Protein AF-A0A944XTF4-F1 (afdb_monomer_lite)

Foldseek 3Di:
DDDPPPVLQAVVCLVVLVVLLCVLCCVVPDPVCCVVCVSVSSVVLVVQLVVQLVVQFDPVLPVVVVVQVPPPRRDN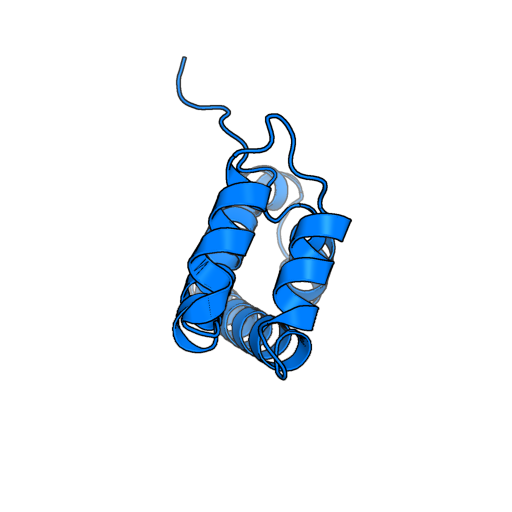VNSVVSSVVGHVCSVVSSVVSSNVSSNVVSVVVVVVD

Radius of gyration: 15.24 Å; chains: 1; bounding box: 33×27×38 Å

Secondary structure (DSSP, 8-state):
-------GGGHHHHHHHHHHHHHHTGGGS-HHHHHHHHHHHHHHHHHHHHHHHGGGS-GGGHHHHHHHHTSSS--HHHHHHHHHHH-TTHHHHHHHHHHHHHHHHHHHHHHH-

Sequence (113 aa):
MAQEQSDVKFDFLRSFIEKTLEGAGLESLTEETKDQYLPQFVAEAERRVGLALIPELDPSAAGELKKVFELPEPDPEAIRNFWKTHVSNFDEIVKKTLEDFAVELKQTLSQIS

Structure (mmCIF, N/CA/C/O backbone):
data_AF-A0A944XTF4-F1
#
_entry.id   AF-A0A944XTF4-F1
#
loop_
_atom_site.group_PDB
_atom_site.id
_atom_site.type_symbol
_atom_site.label_atom_id
_atom_site.label_alt_id
_atom_site.label_comp_id
_atom_site.label_asym_id
_atom_site.label_entity_id
_atom_site.label_seq_id
_atom_site.pdbx_PDB_ins_code
_atom_site.Cartn_x
_atom_site.Cartn_y
_atom_site.Cartn_z
_atom_site.occupancy
_atom_site.B_iso_or_equiv
_atom_site.auth_seq_id
_atom_site.auth_comp_id
_atom_site.auth_asym_id
_atom_site.auth_atom_id
_atom_site.pdbx_PDB_model_num
ATOM 1 N N . MET A 1 1 ? 13.978 17.007 16.357 1.00 32.03 1 MET A N 1
ATOM 2 C CA . MET A 1 1 ? 12.586 16.528 16.252 1.00 32.03 1 MET A CA 1
ATOM 3 C C . MET A 1 1 ? 12.577 15.533 15.110 1.00 32.03 1 MET A C 1
ATOM 5 O O . MET A 1 1 ? 13.245 15.786 14.113 1.00 32.03 1 MET A O 1
ATOM 9 N N . ALA A 1 2 ? 12.044 14.343 15.361 1.00 36.97 2 ALA A N 1
ATOM 10 C CA . ALA A 1 2 ? 12.255 13.160 14.53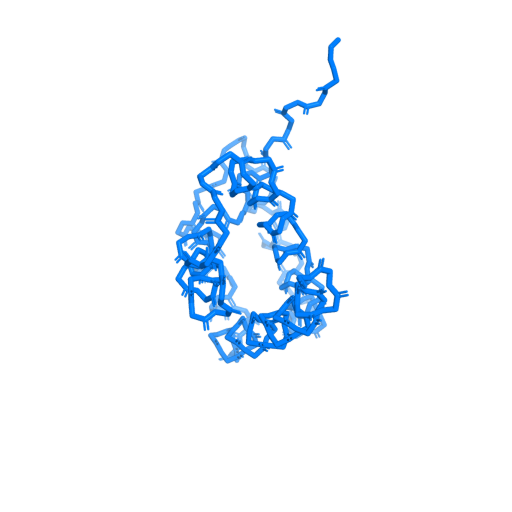9 1.00 36.97 2 ALA A CA 1
ATOM 11 C C . ALA A 1 2 ? 11.364 13.182 13.286 1.00 36.97 2 ALA A C 1
ATOM 13 O O . ALA A 1 2 ? 10.158 13.322 13.412 1.00 36.97 2 ALA A O 1
ATOM 14 N N . GLN A 1 3 ? 12.010 13.042 12.123 1.00 38.66 3 GLN A N 1
ATOM 15 C CA . GLN A 1 3 ? 11.516 12.446 10.874 1.00 38.66 3 GLN A CA 1
ATOM 16 C C . GLN A 1 3 ? 10.066 12.755 10.440 1.00 38.66 3 GLN A C 1
ATOM 18 O O . GLN A 1 3 ? 9.159 11.966 10.667 1.00 38.66 3 GLN A O 1
ATOM 23 N N . GLU A 1 4 ? 9.898 13.825 9.661 1.00 41.00 4 GLU A N 1
ATOM 24 C CA . GLU A 1 4 ? 8.782 14.003 8.713 1.00 41.00 4 GLU A CA 1
ATOM 25 C C . GLU A 1 4 ? 9.313 13.914 7.272 1.00 41.00 4 GLU A C 1
ATOM 27 O O . GLU A 1 4 ? 9.137 14.810 6.453 1.00 41.00 4 GLU A O 1
ATOM 32 N N . GLN A 1 5 ? 10.039 12.838 6.958 1.00 40.53 5 GLN A N 1
ATOM 33 C CA . GLN A 1 5 ? 10.221 12.439 5.561 1.00 40.53 5 GLN A CA 1
ATOM 34 C C . GLN A 1 5 ? 9.030 11.554 5.206 1.00 40.53 5 GLN A C 1
ATOM 36 O O . GLN A 1 5 ? 9.122 10.330 5.246 1.00 40.53 5 GLN A O 1
ATOM 41 N N . SER A 1 6 ? 7.885 12.187 4.950 1.00 42.91 6 SER A N 1
ATOM 42 C CA . SER A 1 6 ? 6.798 11.552 4.215 1.00 42.91 6 SER A CA 1
ATOM 43 C C . SER A 1 6 ? 7.369 11.157 2.856 1.00 42.91 6 SER A C 1
ATOM 45 O O . SER A 1 6 ? 7.757 12.005 2.054 1.00 42.91 6 SER A O 1
ATOM 47 N N . ASP A 1 7 ? 7.529 9.857 2.628 1.00 51.88 7 ASP A N 1
ATOM 48 C CA . ASP A 1 7 ? 7.991 9.324 1.354 1.00 51.88 7 ASP A CA 1
ATOM 49 C C . ASP A 1 7 ? 6.854 9.550 0.339 1.00 51.88 7 ASP A C 1
ATOM 51 O O . ASP A 1 7 ? 6.017 8.689 0.120 1.00 51.88 7 ASP A O 1
ATOM 55 N N . VAL A 1 8 ? 6.799 10.746 -0.267 1.00 52.62 8 VAL A N 1
ATOM 56 C CA . VAL A 1 8 ? 5.785 11.205 -1.254 1.00 52.62 8 VAL A CA 1
ATOM 57 C C . VAL A 1 8 ? 5.654 10.254 -2.459 1.00 52.62 8 VAL A C 1
ATOM 59 O O . VAL A 1 8 ? 4.758 10.366 -3.292 1.00 52.62 8 VAL A O 1
ATOM 62 N N . LYS A 1 9 ? 6.554 9.277 -2.564 1.00 58.22 9 LYS A N 1
ATOM 63 C CA . LYS A 1 9 ? 6.733 8.404 -3.716 1.00 58.22 9 LYS A CA 1
ATOM 64 C C . LYS A 1 9 ? 5.562 7.456 -3.965 1.00 58.22 9 LYS A C 1
ATOM 66 O O . LYS A 1 9 ? 5.480 6.890 -5.050 1.00 58.22 9 LYS A O 1
ATOM 71 N N . PHE A 1 10 ? 4.649 7.291 -3.013 1.00 62.53 10 PHE A N 1
ATOM 72 C CA . PHE A 1 10 ? 3.467 6.454 -3.197 1.00 62.53 10 PHE A CA 1
ATOM 73 C C . PHE A 1 10 ? 2.173 7.105 -2.696 1.00 62.53 10 PHE A C 1
ATOM 75 O O . PHE A 1 10 ? 1.181 6.412 -2.487 1.00 62.53 10 PHE A O 1
ATOM 82 N N . ASP A 1 11 ? 2.106 8.440 -2.650 1.00 64.31 11 ASP A N 1
ATOM 83 C CA . ASP A 1 11 ? 0.896 9.159 -2.220 1.00 64.31 11 ASP A CA 1
ATOM 84 C C . ASP A 1 11 ? -0.351 8.787 -3.059 1.00 64.31 11 ASP A C 1
ATOM 86 O O . ASP A 1 11 ? -1.460 8.685 -2.541 1.00 64.31 11 ASP A O 1
ATOM 90 N N . PHE A 1 12 ? -0.183 8.415 -4.337 1.00 66.88 12 PHE A N 1
ATOM 91 C CA . PHE A 1 12 ? -1.287 7.895 -5.162 1.00 66.88 12 PHE A CA 1
ATOM 92 C C . PHE A 1 12 ? -1.866 6.557 -4.666 1.00 66.88 12 PHE A C 1
ATOM 94 O O . PHE A 1 12 ? -3.017 6.230 -4.971 1.00 66.88 12 PHE A O 1
ATOM 101 N N . LEU A 1 13 ? -1.078 5.757 -3.938 1.00 66.75 13 LEU A N 1
ATOM 102 C CA . LEU A 1 13 ? -1.538 4.532 -3.288 1.00 66.75 13 LEU A CA 1
ATOM 103 C C . LEU A 1 13 ? -2.315 4.838 -2.018 1.00 66.75 13 LEU A C 1
ATOM 105 O O . LEU A 1 13 ? -3.125 4.004 -1.629 1.00 66.75 13 LEU A O 1
ATOM 109 N N . ARG A 1 14 ? -2.141 6.016 -1.410 1.00 71.38 14 ARG A N 1
ATOM 110 C CA . ARG A 1 14 ? -2.813 6.404 -0.168 1.00 71.38 14 ARG A CA 1
ATOM 111 C C . ARG A 1 14 ? -4.318 6.215 -0.260 1.00 71.38 14 ARG A C 1
ATOM 113 O O . ARG A 1 14 ? -4.869 5.442 0.511 1.00 71.38 14 ARG A O 1
ATOM 120 N N . SER A 1 15 ? -4.962 6.774 -1.284 1.00 70.06 15 SER A N 1
ATOM 121 C CA . SER A 1 15 ? -6.409 6.601 -1.480 1.00 70.06 15 SER A CA 1
ATOM 122 C C . SER A 1 15 ? -6.824 5.149 -1.738 1.00 70.06 15 SER A C 1
ATOM 124 O O . SER A 1 15 ? -7.958 4.767 -1.453 1.00 70.06 15 SER A O 1
ATOM 126 N N . PHE A 1 16 ? -5.934 4.325 -2.296 1.00 67.88 16 PHE A N 1
ATOM 127 C CA . PHE A 1 16 ? -6.190 2.900 -2.510 1.00 67.88 16 PHE A CA 1
ATOM 128 C C . PHE A 1 16 ? -6.071 2.112 -1.203 1.00 67.88 16 PHE A C 1
ATOM 130 O O . PHE A 1 16 ? -6.907 1.256 -0.918 1.00 67.88 16 PHE A O 1
ATOM 137 N N . ILE A 1 17 ? -5.061 2.442 -0.399 1.00 71.06 17 ILE A N 1
ATOM 138 C CA . ILE A 1 17 ? -4.833 1.904 0.936 1.00 71.06 17 ILE A CA 1
ATOM 139 C C . ILE A 1 17 ? -6.007 2.286 1.828 1.00 71.06 17 ILE A C 1
ATOM 141 O O . ILE A 1 17 ? -6.642 1.394 2.366 1.00 71.06 17 ILE A O 1
ATOM 145 N N . GLU A 1 18 ? -6.374 3.565 1.904 1.00 74.69 18 GLU A N 1
ATOM 146 C CA . GLU A 1 18 ? -7.512 4.061 2.684 1.00 74.69 18 GLU A CA 1
ATOM 147 C C . GLU A 1 18 ? -8.795 3.290 2.361 1.00 74.69 18 GLU A C 1
ATOM 149 O O . GLU A 1 18 ? -9.386 2.699 3.259 1.00 74.69 18 GLU A O 1
ATOM 154 N N . LYS A 1 19 ? -9.162 3.164 1.079 1.00 74.00 19 LYS A N 1
ATOM 155 C CA . LYS A 1 19 ? -10.350 2.391 0.673 1.00 74.00 19 LYS A CA 1
ATOM 156 C C . LYS A 1 19 ? -10.277 0.909 1.040 1.00 74.00 19 LYS A C 1
ATOM 158 O O . LYS A 1 19 ? -11.284 0.305 1.405 1.00 74.00 19 LYS A O 1
ATOM 163 N N . THR A 1 20 ? -9.101 0.305 0.894 1.00 69.44 20 THR A N 1
ATOM 164 C CA . THR A 1 20 ? -8.896 -1.121 1.189 1.00 69.44 20 THR A CA 1
ATOM 165 C C . THR A 1 20 ? -8.959 -1.372 2.695 1.00 69.44 20 THR A C 1
ATOM 167 O O . THR A 1 20 ? -9.565 -2.339 3.150 1.00 69.44 20 THR A O 1
ATOM 170 N N . LEU A 1 21 ? -8.398 -0.448 3.470 1.00 69.62 21 LEU A N 1
ATOM 171 C CA . LEU A 1 21 ? -8.424 -0.424 4.920 1.00 69.62 21 LEU A CA 1
ATOM 172 C C . LEU A 1 21 ? -9.842 -0.212 5.461 1.00 69.62 21 LEU A C 1
ATOM 174 O O . LEU A 1 21 ? -10.243 -0.936 6.374 1.00 69.62 21 LEU A O 1
ATOM 178 N N . GLU A 1 22 ? -10.624 0.708 4.888 1.00 72.94 22 GLU A N 1
ATOM 179 C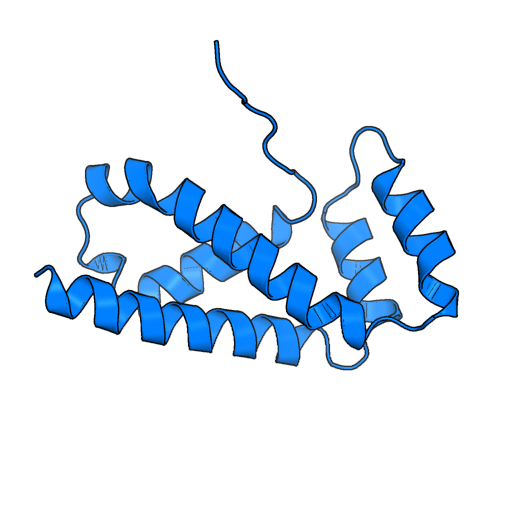 CA . GLU A 1 22 ? -12.038 0.895 5.236 1.00 72.94 22 GLU A CA 1
ATOM 180 C C . GLU A 1 22 ? -12.799 -0.438 5.171 1.00 72.94 22 GLU A C 1
ATOM 182 O O . GLU A 1 22 ? -13.386 -0.846 6.172 1.00 72.94 22 GLU A O 1
ATOM 187 N N . GLY A 1 23 ? -12.665 -1.187 4.069 1.00 66.44 23 GLY A N 1
ATOM 188 C CA . GLY A 1 23 ? -13.279 -2.515 3.912 1.00 66.44 23 GLY A CA 1
ATOM 189 C C . GLY A 1 23 ? -12.682 -3.627 4.792 1.00 66.44 23 GLY A C 1
ATOM 190 O O . GLY A 1 23 ? -13.311 -4.671 4.992 1.00 66.44 23 GLY A O 1
ATOM 191 N N . ALA A 1 24 ? -11.486 -3.420 5.349 1.00 66.25 24 ALA A N 1
ATOM 192 C CA . ALA A 1 24 ? -10.823 -4.350 6.263 1.00 66.25 24 ALA A CA 1
ATOM 193 C C . ALA A 1 24 ? -11.349 -4.261 7.706 1.00 66.25 24 ALA A C 1
ATOM 195 O O . ALA A 1 24 ? -11.010 -5.104 8.535 1.00 66.25 24 ALA A O 1
ATOM 196 N N . GLY A 1 25 ? -12.187 -3.269 8.018 1.00 65.69 25 GLY A N 1
ATOM 197 C CA . GLY A 1 25 ? -12.670 -3.013 9.373 1.00 65.69 25 GLY A CA 1
ATOM 198 C C . GLY A 1 25 ? -12.037 -1.792 10.036 1.00 65.69 25 GLY A C 1
ATOM 199 O O . GLY A 1 25 ? -12.331 -1.546 11.206 1.00 65.69 25 GLY A O 1
ATOM 200 N N . LEU A 1 26 ? -11.246 -0.973 9.315 1.00 66.12 26 LEU A N 1
ATOM 201 C CA . LEU A 1 26 ? -10.873 0.350 9.840 1.00 66.12 26 LEU A CA 1
ATOM 202 C C . LEU A 1 26 ? -12.103 1.203 10.123 1.00 66.12 26 LEU A C 1
ATOM 204 O O . LEU A 1 26 ? -12.032 2.064 10.989 1.00 66.12 26 LEU A O 1
ATOM 208 N N . GLU A 1 27 ? -13.222 0.998 9.426 1.00 67.75 27 GLU A N 1
ATOM 209 C CA . GLU A 1 27 ? -14.487 1.675 9.735 1.00 67.75 27 GLU A CA 1
ATOM 210 C C . GLU A 1 27 ? -14.893 1.529 11.211 1.00 67.75 27 GLU A C 1
ATOM 212 O O . GLU A 1 27 ? -15.447 2.466 11.777 1.00 67.75 27 GLU A O 1
ATOM 217 N N . SER A 1 28 ? -14.533 0.406 11.844 1.00 67.62 28 SER A N 1
ATOM 218 C CA . SER A 1 28 ? -14.834 0.105 13.247 1.00 67.62 28 SER A CA 1
ATOM 219 C C . SER A 1 28 ? -13.838 0.714 14.243 1.00 67.62 28 SER A C 1
ATOM 221 O O . SER A 1 28 ? -14.096 0.689 15.445 1.00 67.62 28 SER A O 1
ATOM 223 N N . LEU A 1 29 ? -12.710 1.264 13.778 1.00 68.94 29 LEU A N 1
ATOM 224 C CA . LEU A 1 29 ? -11.751 1.965 14.637 1.00 68.94 29 LEU A CA 1
ATOM 225 C C . LEU A 1 29 ? -12.210 3.403 14.906 1.00 68.94 29 LEU A C 1
ATOM 227 O O . LEU A 1 29 ? -12.798 4.055 14.042 1.00 68.94 29 LEU A O 1
ATOM 231 N N . THR A 1 30 ? -11.898 3.926 16.094 1.00 74.88 30 THR A N 1
ATOM 232 C CA . THR A 1 30 ? -12.150 5.337 16.426 1.00 74.88 30 THR A CA 1
ATOM 233 C C . THR A 1 30 ? -11.294 6.262 15.562 1.00 74.88 30 THR A C 1
ATOM 235 O O . THR A 1 30 ? -10.202 5.883 15.143 1.00 74.88 30 THR A O 1
ATOM 238 N N . GLU A 1 31 ? -11.760 7.491 15.319 1.00 75.50 31 GLU A N 1
ATOM 239 C CA . GLU A 1 31 ? -11.008 8.494 14.544 1.00 75.50 31 GLU A CA 1
ATOM 240 C C . GLU A 1 31 ? -9.600 8.726 15.112 1.00 75.50 31 GLU A C 1
ATOM 242 O O . GLU A 1 31 ? -8.643 8.793 14.352 1.00 75.50 31 GLU A O 1
ATOM 247 N N . GLU A 1 32 ? -9.455 8.722 16.439 1.00 74.62 32 GLU A N 1
ATOM 248 C CA . GLU A 1 32 ? -8.165 8.849 17.131 1.00 74.62 32 GLU A CA 1
ATOM 249 C C . GLU A 1 32 ? -7.221 7.665 16.844 1.00 74.62 32 GLU A C 1
ATOM 251 O O . GLU A 1 32 ? -6.033 7.845 16.583 1.00 74.62 32 GLU A O 1
ATOM 256 N N . THR A 1 33 ? -7.759 6.442 16.808 1.00 70.81 33 THR A N 1
ATOM 257 C CA . THR A 1 33 ? -6.990 5.245 16.433 1.00 70.81 33 THR A CA 1
ATOM 258 C C . THR A 1 33 ? -6.596 5.307 14.958 1.00 70.81 33 THR A C 1
ATOM 260 O O . THR A 1 33 ? -5.465 4.984 14.602 1.00 70.81 33 THR A O 1
ATOM 263 N N . LYS A 1 34 ? -7.498 5.751 14.077 1.00 73.94 34 LYS A N 1
ATOM 264 C CA . LYS A 1 34 ? -7.161 5.921 12.660 1.00 73.94 34 LYS A CA 1
ATOM 265 C C . LYS A 1 34 ? -6.051 6.948 12.499 1.00 73.94 34 LYS A C 1
ATOM 267 O O . LYS A 1 34 ? -5.051 6.616 11.891 1.00 73.94 34 LYS A O 1
ATOM 272 N N . ASP A 1 35 ? -6.159 8.130 13.088 1.00 76.81 35 ASP A N 1
ATOM 273 C CA . ASP A 1 35 ? -5.138 9.173 12.938 1.00 76.81 35 ASP A CA 1
ATOM 274 C C . ASP A 1 35 ? -3.749 8.707 13.417 1.00 76.81 35 ASP A C 1
ATOM 276 O O . ASP A 1 35 ? -2.738 8.944 12.758 1.00 76.81 35 ASP A O 1
ATOM 280 N N . GLN A 1 36 ? -3.705 7.921 14.499 1.00 78.31 36 GLN A N 1
ATOM 281 C CA . GLN A 1 36 ? -2.457 7.385 15.042 1.00 78.31 36 GLN A CA 1
ATOM 282 C C . GLN A 1 36 ? -1.842 6.251 14.199 1.00 78.31 36 GLN A C 1
ATOM 284 O O . GLN A 1 36 ? -0.618 6.188 14.045 1.00 78.31 36 GLN A O 1
ATOM 289 N N . TYR A 1 37 ? -2.659 5.325 13.685 1.00 76.00 37 TYR A N 1
ATOM 290 C CA . TYR A 1 37 ? -2.169 4.099 13.039 1.00 76.00 37 TYR A CA 1
A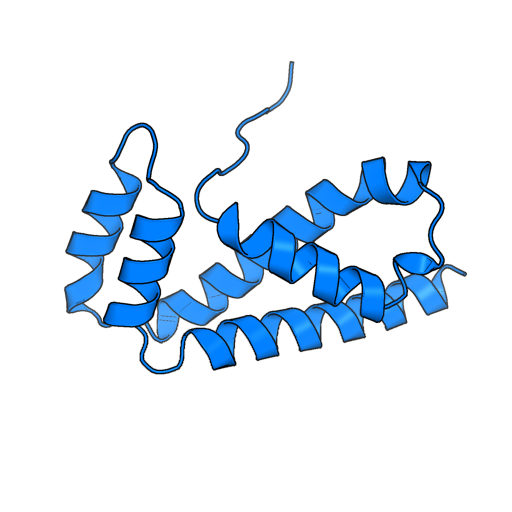TOM 291 C C . TYR A 1 37 ? -2.241 4.126 11.507 1.00 76.00 37 TYR A C 1
ATOM 293 O O . TYR A 1 37 ? -1.432 3.472 10.853 1.00 76.00 37 TYR A O 1
ATOM 301 N N . LEU A 1 38 ? -3.147 4.904 10.913 1.00 75.94 38 LEU A N 1
ATOM 302 C CA . LEU A 1 38 ? -3.283 5.068 9.463 1.00 75.94 38 LEU A CA 1
ATOM 303 C C . LEU A 1 38 ? -1.966 5.466 8.781 1.00 75.94 38 LEU A C 1
ATOM 305 O O . LEU A 1 38 ? -1.620 4.791 7.815 1.00 75.94 38 LEU A O 1
ATOM 309 N N . PRO A 1 39 ? -1.181 6.460 9.248 1.00 78.88 39 PRO A N 1
ATOM 310 C CA . PRO A 1 39 ? 0.105 6.764 8.617 1.00 78.88 39 PRO A CA 1
ATOM 311 C C . PRO A 1 39 ? 1.085 5.580 8.664 1.00 78.88 39 PRO A C 1
ATOM 313 O O . PRO A 1 39 ? 1.853 5.386 7.726 1.00 78.88 39 PRO A O 1
ATOM 316 N N . GLN A 1 40 ? 1.033 4.750 9.711 1.00 80.50 40 GLN A N 1
ATOM 317 C CA . GLN A 1 40 ? 1.878 3.556 9.831 1.00 80.50 40 GLN A CA 1
ATOM 318 C C . GLN A 1 40 ? 1.419 2.448 8.876 1.00 80.50 40 GLN A C 1
ATOM 320 O O . GLN A 1 40 ? 2.245 1.816 8.221 1.00 80.50 40 GLN A O 1
ATOM 325 N N . PHE A 1 41 ? 0.105 2.235 8.760 1.00 78.69 41 PHE A N 1
ATOM 326 C CA . PHE A 1 41 ? -0.468 1.269 7.824 1.00 78.69 41 PHE A CA 1
ATOM 327 C C . PHE A 1 41 ? -0.244 1.673 6.373 1.00 78.69 41 PHE A C 1
ATOM 329 O O . PHE A 1 41 ? 0.043 0.810 5.549 1.00 78.69 41 PHE A O 1
ATOM 336 N N . VAL A 1 42 ? -0.330 2.969 6.070 1.00 78.12 42 VAL A N 1
ATOM 337 C CA . VAL A 1 42 ? 0.002 3.510 4.752 1.00 78.12 42 VAL A CA 1
ATOM 338 C C . VAL A 1 42 ? 1.470 3.243 4.435 1.00 78.12 42 VAL A C 1
ATOM 340 O O . VAL A 1 42 ? 1.740 2.568 3.448 1.00 78.12 42 VAL A O 1
ATOM 343 N N . ALA A 1 43 ? 2.396 3.622 5.319 1.00 81.12 43 ALA A N 1
ATOM 344 C CA . ALA A 1 43 ? 3.825 3.395 5.101 1.00 81.12 43 ALA A CA 1
ATOM 345 C C . ALA A 1 43 ? 4.188 1.905 4.931 1.00 81.12 43 ALA A C 1
ATOM 347 O O . ALA A 1 43 ? 5.011 1.545 4.087 1.00 81.12 43 ALA A O 1
ATOM 348 N N . GLU A 1 44 ? 3.574 1.013 5.714 1.00 83.69 44 GLU A N 1
ATOM 349 C CA . GLU A 1 44 ? 3.782 -0.433 5.588 1.00 83.69 44 GLU A CA 1
ATOM 350 C C . GLU A 1 44 ? 3.199 -0.979 4.275 1.00 83.69 44 GLU A C 1
ATOM 352 O O . GLU A 1 44 ? 3.846 -1.770 3.587 1.00 83.69 44 GLU A O 1
ATOM 357 N N . ALA A 1 45 ? 2.006 -0.535 3.879 1.00 82.69 45 ALA A N 1
ATOM 358 C CA . ALA A 1 45 ? 1.398 -0.929 2.615 1.00 82.69 45 ALA A CA 1
ATOM 359 C C . ALA A 1 45 ? 2.222 -0.448 1.409 1.00 82.69 45 ALA A C 1
ATOM 361 O O . ALA A 1 45 ? 2.494 -1.238 0.505 1.00 82.69 45 ALA A O 1
ATOM 362 N N . GLU A 1 46 ? 2.692 0.802 1.419 1.00 79.19 46 GLU A N 1
ATOM 363 C CA . GLU A 1 46 ? 3.598 1.354 0.404 1.00 79.19 46 GLU A CA 1
ATOM 364 C C . GLU A 1 46 ? 4.890 0.533 0.313 1.00 79.19 46 GLU A C 1
ATOM 366 O O . GLU A 1 46 ? 5.311 0.136 -0.777 1.00 79.19 46 GLU A O 1
ATOM 371 N N . ARG A 1 47 ? 5.489 0.199 1.463 1.00 83.38 47 ARG A N 1
ATOM 372 C CA . ARG A 1 47 ? 6.688 -0.641 1.539 1.00 83.38 47 ARG A CA 1
ATOM 373 C C . ARG A 1 47 ? 6.445 -2.027 0.941 1.00 83.38 47 ARG A C 1
ATOM 375 O O . ARG A 1 47 ? 7.253 -2.488 0.136 1.00 83.38 47 ARG A O 1
ATOM 382 N N . ARG A 1 48 ? 5.356 -2.700 1.319 1.00 86.50 48 ARG A N 1
ATOM 383 C CA . ARG A 1 48 ? 5.002 -4.039 0.817 1.00 86.50 48 ARG A CA 1
ATOM 384 C C . ARG A 1 48 ? 4.744 -4.031 -0.682 1.00 86.50 48 ARG A C 1
ATOM 386 O O . ARG A 1 48 ? 5.250 -4.903 -1.384 1.00 86.50 48 ARG A O 1
ATOM 393 N N . VAL A 1 49 ? 4.010 -3.034 -1.174 1.00 84.50 49 VAL A N 1
ATOM 394 C CA . VAL A 1 49 ? 3.757 -2.853 -2.607 1.00 84.50 49 VAL A CA 1
ATOM 395 C C . VAL A 1 49 ? 5.071 -2.622 -3.348 1.00 84.50 49 VAL A C 1
ATOM 397 O O . VAL A 1 49 ? 5.344 -3.317 -4.321 1.00 84.50 49 VAL A O 1
ATOM 400 N N . GLY A 1 50 ? 5.934 -1.728 -2.858 1.00 80.38 50 GLY A N 1
ATOM 401 C CA . GLY A 1 50 ? 7.257 -1.508 -3.441 1.00 80.38 50 GLY A CA 1
ATOM 402 C C . GLY A 1 50 ? 8.076 -2.799 -3.528 1.00 80.38 50 GLY A C 1
ATOM 403 O O . GLY A 1 50 ? 8.600 -3.125 -4.590 1.00 80.38 50 GLY A O 1
ATOM 404 N N . LEU A 1 51 ? 8.127 -3.583 -2.448 1.00 84.00 51 LEU A N 1
ATOM 405 C CA . LEU A 1 51 ? 8.830 -4.872 -2.415 1.00 84.00 51 LEU A CA 1
ATOM 406 C C . LEU A 1 51 ? 8.237 -5.913 -3.374 1.00 84.00 51 LEU A C 1
ATOM 408 O O . LEU A 1 51 ? 8.992 -6.717 -3.914 1.00 84.00 51 LEU A O 1
ATOM 412 N N . ALA A 1 52 ? 6.922 -5.901 -3.590 1.00 87.12 52 ALA A N 1
ATOM 413 C CA . ALA A 1 52 ? 6.249 -6.802 -4.523 1.00 87.12 52 ALA A CA 1
ATOM 414 C C . ALA A 1 52 ? 6.453 -6.396 -5.993 1.00 87.12 52 ALA A C 1
ATOM 416 O O . ALA A 1 52 ? 6.483 -7.257 -6.866 1.00 87.12 52 ALA A O 1
ATOM 417 N N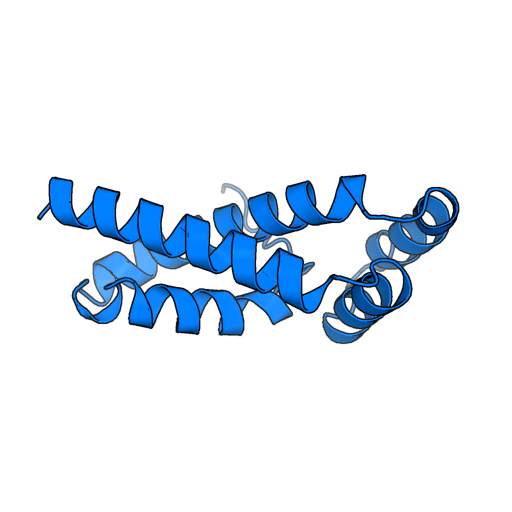 . LEU A 1 53 ? 6.626 -5.100 -6.267 1.00 83.94 53 LEU A N 1
ATOM 418 C CA . LEU A 1 53 ? 6.836 -4.568 -7.616 1.00 83.94 53 LEU A CA 1
ATOM 419 C C . LEU A 1 53 ? 8.294 -4.651 -8.086 1.00 83.94 53 LEU A C 1
ATOM 421 O O . LEU A 1 53 ? 8.535 -4.858 -9.270 1.00 83.94 53 LEU A O 1
ATOM 425 N N . ILE A 1 54 ? 9.265 -4.509 -7.178 1.00 82.25 54 ILE A N 1
ATOM 426 C CA . ILE A 1 54 ? 10.709 -4.610 -7.468 1.00 82.25 54 ILE A CA 1
ATOM 427 C C . ILE A 1 54 ? 11.098 -5.875 -8.265 1.00 82.25 54 ILE A C 1
ATOM 429 O O . ILE A 1 54 ? 11.824 -5.722 -9.245 1.00 82.25 54 ILE A O 1
ATOM 433 N N . PRO A 1 55 ? 10.685 -7.106 -7.892 1.00 83.31 55 PRO A N 1
ATOM 434 C CA . PRO A 1 55 ? 11.080 -8.316 -8.623 1.00 83.31 55 PRO A CA 1
ATOM 435 C C . PRO A 1 55 ? 10.452 -8.417 -10.017 1.00 83.31 55 PRO A C 1
ATOM 437 O O . PRO A 1 55 ? 11.011 -9.081 -10.885 1.00 83.31 55 PRO A O 1
ATOM 440 N N . GLU A 1 56 ? 9.319 -7.749 -10.226 1.00 84.06 56 GLU A N 1
ATOM 441 C CA . GLU A 1 56 ? 8.596 -7.714 -11.500 1.00 84.06 56 GLU A CA 1
ATOM 442 C C . GLU A 1 56 ? 9.071 -6.564 -12.398 1.00 84.06 56 GLU A C 1
ATOM 444 O O . GLU A 1 56 ? 8.644 -6.447 -13.546 1.00 84.06 56 GLU A O 1
ATOM 449 N N . LEU A 1 57 ? 9.940 -5.698 -11.871 1.00 80.81 57 LEU A N 1
ATOM 450 C CA . LEU A 1 57 ? 10.517 -4.590 -12.603 1.00 80.81 57 LEU A CA 1
ATOM 451 C C . LEU A 1 57 ? 11.510 -5.120 -13.643 1.00 80.81 57 LEU A C 1
ATOM 453 O O . LEU A 1 57 ? 12.455 -5.837 -13.307 1.00 80.81 57 LEU A O 1
ATOM 457 N N . ASP A 1 58 ? 11.339 -4.710 -14.901 1.00 75.38 58 ASP A N 1
ATOM 458 C CA . ASP A 1 58 ? 12.304 -5.038 -15.949 1.00 75.38 58 ASP A CA 1
ATOM 459 C C . ASP A 1 58 ? 13.722 -4.563 -15.552 1.00 75.38 58 ASP A C 1
ATOM 461 O O . ASP A 1 58 ? 13.894 -3.429 -15.089 1.00 75.38 58 ASP A O 1
ATOM 465 N N . PRO A 1 59 ? 14.774 -5.380 -15.739 1.00 70.75 59 PRO A N 1
ATOM 466 C CA . PRO A 1 59 ? 16.141 -5.005 -15.370 1.00 70.75 59 PRO A CA 1
ATOM 467 C C . PRO A 1 59 ? 16.653 -3.749 -16.099 1.00 70.75 59 PRO A C 1
ATOM 469 O O . PRO A 1 59 ? 17.550 -3.068 -15.598 1.00 70.75 59 PRO A O 1
ATOM 472 N N . SER A 1 60 ? 16.068 -3.397 -17.248 1.00 72.38 60 SER A N 1
ATOM 473 C CA . SER A 1 60 ? 16.364 -2.167 -17.996 1.00 72.38 60 SER A CA 1
ATOM 474 C C . SER A 1 60 ? 15.704 -0.927 -17.377 1.00 72.38 60 SER A C 1
ATOM 476 O O . SER A 1 60 ? 16.147 0.198 -17.621 1.00 72.38 60 SER A O 1
ATOM 478 N N . ALA A 1 61 ? 14.680 -1.110 -16.540 1.00 73.19 61 ALA A N 1
ATOM 479 C CA . ALA A 1 61 ? 13.907 -0.037 -15.922 1.00 73.19 61 ALA A CA 1
ATOM 480 C C . ALA A 1 61 ? 14.606 0.600 -14.712 1.00 73.19 61 ALA A C 1
ATOM 482 O O . ALA A 1 61 ? 14.224 1.691 -14.295 1.00 73.19 61 ALA A O 1
ATOM 483 N N . ALA A 1 62 ? 15.661 -0.017 -14.165 1.00 72.25 62 ALA A N 1
ATOM 484 C CA . ALA A 1 62 ? 16.397 0.518 -13.014 1.00 72.25 62 ALA A CA 1
ATOM 485 C C . ALA A 1 62 ? 16.949 1.937 -13.264 1.00 72.25 62 ALA A C 1
ATOM 487 O O . ALA A 1 62 ? 16.966 2.774 -12.361 1.00 72.25 62 ALA A O 1
ATOM 488 N N . GLY A 1 63 ? 17.364 2.231 -14.502 1.00 72.25 63 GLY A N 1
ATOM 489 C CA . GLY A 1 63 ? 17.829 3.565 -14.893 1.00 72.25 63 GLY A CA 1
ATOM 490 C C . GLY A 1 63 ? 16.708 4.606 -14.962 1.00 72.25 63 GLY A C 1
ATOM 491 O O . GLY A 1 63 ? 16.937 5.776 -14.659 1.00 72.25 63 GLY A O 1
ATOM 492 N N . GLU A 1 64 ? 15.498 4.192 -15.333 1.00 76.25 64 GLU A N 1
ATOM 493 C CA . GLU A 1 64 ? 14.317 5.059 -15.365 1.00 76.25 64 GLU A CA 1
ATOM 494 C C . GLU A 1 64 ? 13.722 5.261 -13.970 1.00 76.25 64 GLU A C 1
ATOM 496 O O . GLU A 1 64 ? 13.409 6.394 -13.609 1.00 76.25 64 GLU A O 1
ATOM 501 N N . LEU A 1 65 ? 13.695 4.212 -13.141 1.00 75.62 65 LEU A N 1
ATOM 502 C CA . LEU A 1 65 ? 13.335 4.303 -11.726 1.00 75.62 65 LEU A CA 1
ATOM 503 C C . LEU A 1 65 ? 14.226 5.328 -11.026 1.00 75.62 65 LEU A C 1
ATOM 505 O O . LEU A 1 65 ? 13.739 6.211 -10.329 1.00 75.62 65 LEU A O 1
ATOM 509 N N . LYS A 1 66 ? 15.540 5.257 -11.265 1.00 74.31 66 LYS A N 1
ATOM 510 C CA . LYS A 1 66 ? 16.492 6.198 -10.679 1.00 74.31 66 LYS A CA 1
ATOM 511 C C . LYS A 1 66 ? 16.183 7.642 -11.080 1.00 74.31 66 LYS A C 1
ATOM 513 O O . LYS A 1 66 ? 16.126 8.495 -10.208 1.00 74.31 66 LYS A O 1
ATOM 518 N N . LYS A 1 67 ? 15.892 7.906 -12.359 1.00 77.81 67 LYS A N 1
ATOM 519 C CA . LYS A 1 67 ? 15.518 9.251 -12.833 1.00 77.81 67 LYS A CA 1
ATOM 520 C C . LYS A 1 67 ? 14.252 9.777 -12.172 1.00 77.81 67 LYS A C 1
ATOM 522 O O . LYS A 1 67 ? 14.216 10.949 -11.825 1.00 77.81 67 LYS A O 1
ATOM 527 N N . VAL A 1 68 ? 13.238 8.927 -12.003 1.00 73.62 68 VAL A N 1
ATOM 528 C CA . VAL A 1 68 ? 11.997 9.301 -11.313 1.00 73.62 68 VAL A CA 1
ATOM 529 C C . VAL A 1 68 ? 12.295 9.625 -9.848 1.00 73.62 68 VAL A C 1
ATOM 531 O O . VAL A 1 68 ? 11.846 10.646 -9.354 1.00 73.62 68 VAL A O 1
ATOM 534 N N . PHE A 1 69 ? 13.113 8.820 -9.171 1.00 69.94 69 PHE A N 1
ATOM 535 C CA . PHE A 1 69 ? 13.439 8.993 -7.750 1.00 69.94 69 PHE A CA 1
ATOM 536 C C . PHE A 1 69 ? 14.487 10.088 -7.472 1.00 69.94 69 PHE A C 1
ATOM 538 O O . PHE A 1 69 ? 14.610 10.528 -6.333 1.00 69.94 69 PHE A O 1
ATOM 545 N N . GLU A 1 70 ? 15.245 10.521 -8.484 1.00 74.62 70 GLU A N 1
ATOM 546 C CA . GLU A 1 70 ? 16.183 11.652 -8.420 1.00 74.62 70 GLU A CA 1
ATOM 547 C C . GLU A 1 70 ? 15.489 13.010 -8.633 1.00 74.62 70 GLU A C 1
ATOM 549 O O . GLU A 1 70 ? 16.127 14.054 -8.476 1.00 74.62 70 GLU A O 1
ATOM 554 N N . LEU A 1 71 ? 14.191 13.025 -8.968 1.00 71.31 71 LEU A N 1
ATOM 555 C CA . LEU A 1 71 ? 13.410 14.259 -8.996 1.00 71.31 71 LEU A CA 1
ATOM 556 C C . LEU A 1 71 ? 13.234 14.800 -7.567 1.00 71.31 71 LEU A C 1
ATOM 558 O O . LEU A 1 71 ? 12.942 14.024 -6.657 1.00 71.31 71 LEU A O 1
ATOM 562 N N . PRO A 1 72 ? 13.382 16.122 -7.354 1.00 62.75 72 PRO A N 1
ATOM 563 C CA . PRO A 1 72 ? 13.232 16.728 -6.030 1.00 62.75 72 PRO A CA 1
ATOM 564 C C . PRO A 1 72 ? 11.820 16.543 -5.457 1.00 62.75 72 PRO A C 1
ATOM 566 O O . PRO A 1 72 ? 11.673 16.372 -4.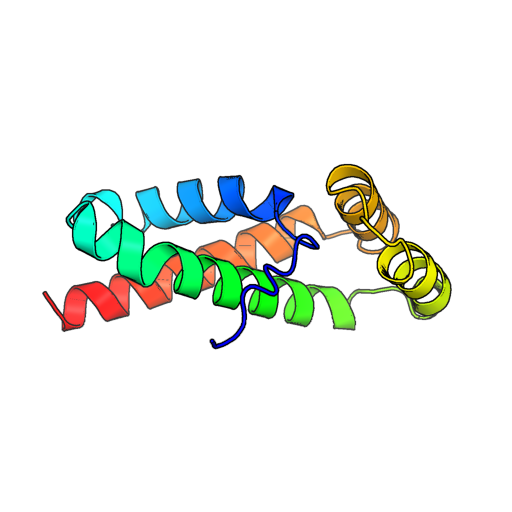251 1.00 62.75 72 PRO A O 1
ATOM 569 N N . GLU A 1 73 ? 10.808 16.512 -6.325 1.00 66.25 73 GLU A N 1
ATOM 570 C CA . GLU A 1 73 ? 9.422 16.156 -6.017 1.00 66.25 73 GLU A CA 1
ATOM 571 C C . GLU A 1 73 ? 8.915 15.267 -7.159 1.00 66.25 73 GLU A C 1
ATOM 573 O O . GLU A 1 73 ? 8.524 15.777 -8.214 1.00 66.25 73 GLU A O 1
ATOM 578 N N . PRO A 1 74 ? 9.022 13.934 -7.034 1.00 65.81 74 PRO A N 1
ATOM 579 C CA . PRO A 1 74 ? 8.539 13.044 -8.070 1.00 65.81 74 PRO A CA 1
ATOM 580 C C . PRO A 1 74 ? 7.014 13.089 -8.101 1.00 65.81 74 PRO A C 1
ATOM 582 O O . PRO A 1 74 ? 6.350 12.852 -7.093 1.00 65.81 74 PRO A O 1
ATOM 585 N N . ASP A 1 75 ? 6.464 13.401 -9.270 1.00 70.56 75 ASP A N 1
ATOM 586 C CA . ASP A 1 75 ? 5.022 13.462 -9.452 1.00 70.56 75 ASP A CA 1
ATOM 587 C C . ASP A 1 75 ? 4.395 12.061 -9.251 1.00 70.56 75 ASP A C 1
ATOM 589 O O . ASP A 1 75 ? 4.871 11.077 -9.838 1.00 70.56 75 ASP A O 1
ATOM 593 N N . PRO A 1 76 ? 3.344 11.932 -8.422 1.00 70.12 76 PRO A N 1
ATOM 594 C CA . PRO A 1 76 ? 2.731 10.642 -8.122 1.00 70.12 76 PRO A CA 1
ATOM 595 C C . PRO A 1 76 ? 2.117 9.961 -9.357 1.00 70.12 76 PRO A C 1
ATOM 597 O O . PRO A 1 76 ? 2.140 8.729 -9.449 1.00 70.12 76 PRO A O 1
ATOM 600 N N . GLU A 1 77 ? 1.620 10.716 -10.343 1.00 72.56 77 GLU A N 1
ATOM 601 C CA . GLU A 1 77 ? 1.174 10.141 -11.616 1.00 72.56 77 GLU A CA 1
ATOM 602 C C . GLU A 1 77 ? 2.358 9.668 -12.462 1.00 72.56 77 GLU A C 1
ATOM 604 O O . GLU A 1 77 ? 2.272 8.610 -13.089 1.00 72.56 77 GLU A O 1
ATOM 609 N N . ALA A 1 78 ? 3.483 10.388 -12.451 1.00 74.12 78 ALA A N 1
ATOM 610 C CA . ALA A 1 78 ? 4.705 9.969 -13.137 1.00 74.12 78 ALA A CA 1
ATOM 611 C C . ALA A 1 78 ? 5.263 8.656 -12.564 1.00 74.12 78 ALA A C 1
ATOM 613 O O . ALA A 1 78 ? 5.623 7.758 -13.328 1.00 74.12 78 ALA A O 1
ATOM 614 N N . ILE A 1 79 ? 5.268 8.500 -11.237 1.00 76.38 79 ILE A N 1
ATOM 615 C CA . ILE A 1 79 ? 5.673 7.253 -10.573 1.00 76.38 79 ILE A CA 1
ATOM 616 C C . ILE A 1 79 ? 4.711 6.119 -10.934 1.00 76.38 79 ILE A C 1
ATOM 618 O O . ILE A 1 79 ? 5.143 5.034 -11.326 1.00 76.38 79 ILE A O 1
ATOM 622 N N . ARG A 1 80 ? 3.399 6.364 -10.869 1.00 76.56 80 ARG A N 1
ATOM 623 C CA . ARG A 1 80 ? 2.395 5.368 -11.261 1.00 76.56 80 ARG A CA 1
ATOM 624 C C . ARG A 1 80 ? 2.547 4.946 -12.723 1.00 76.56 80 ARG A C 1
ATOM 626 O O . ARG A 1 80 ? 2.467 3.756 -13.024 1.00 76.56 80 ARG A O 1
ATOM 633 N N . ASN A 1 81 ? 2.770 5.896 -13.627 1.00 80.25 81 ASN A N 1
ATOM 634 C CA . ASN A 1 81 ? 2.971 5.621 -15.047 1.00 80.25 81 ASN A CA 1
ATOM 635 C C . ASN A 1 81 ? 4.259 4.840 -15.292 1.00 80.25 81 ASN A C 1
ATOM 637 O O . ASN A 1 81 ? 4.243 3.910 -16.097 1.00 80.25 81 ASN A O 1
ATOM 641 N N . PHE A 1 82 ? 5.339 5.153 -14.572 1.00 83.38 82 PHE A N 1
ATOM 642 C CA . PHE A 1 82 ? 6.564 4.360 -14.596 1.00 83.38 82 PHE A CA 1
ATOM 643 C C . PHE A 1 82 ? 6.262 2.897 -14.246 1.00 83.38 82 PHE A C 1
ATOM 645 O O . PHE A 1 82 ? 6.548 2.001 -15.041 1.00 83.38 82 PHE A O 1
ATOM 652 N N . TRP A 1 83 ? 5.595 2.650 -13.116 1.00 82.12 83 TRP A N 1
ATOM 653 C CA . TRP A 1 83 ? 5.287 1.285 -12.702 1.00 82.12 83 TRP A CA 1
ATOM 654 C C . TRP A 1 83 ? 4.349 0.568 -13.674 1.00 82.12 83 TRP A C 1
ATOM 656 O O . TRP A 1 83 ? 4.602 -0.579 -14.013 1.00 82.12 83 TRP A O 1
ATOM 666 N N . LYS A 1 84 ? 3.312 1.234 -14.193 1.00 82.19 84 LYS A N 1
ATOM 667 C CA . LYS A 1 84 ? 2.421 0.646 -15.210 1.00 82.19 84 LYS A CA 1
ATOM 668 C C . LYS A 1 84 ? 3.116 0.325 -16.528 1.00 82.19 84 LYS A C 1
ATOM 670 O O . LYS A 1 84 ? 2.686 -0.581 -17.234 1.00 82.19 84 LYS A O 1
ATOM 675 N N . THR A 1 85 ? 4.151 1.084 -16.871 1.00 84.69 85 THR A N 1
ATOM 676 C CA . THR A 1 85 ? 4.911 0.890 -18.110 1.00 84.69 85 THR A CA 1
ATOM 677 C C . THR A 1 85 ? 5.890 -0.272 -17.981 1.00 84.69 85 THR A C 1
ATOM 679 O O . THR A 1 85 ? 6.067 -1.029 -18.931 1.00 84.69 85 THR A O 1
ATOM 682 N N . HIS A 1 86 ? 6.500 -0.430 -16.803 1.00 84.56 86 HIS A N 1
ATOM 683 C CA . HIS A 1 86 ? 7.565 -1.409 -16.565 1.00 84.56 86 HIS A CA 1
ATOM 684 C C . HIS A 1 86 ? 7.104 -2.688 -15.861 1.00 84.56 86 HIS A C 1
ATOM 686 O O . HIS A 1 86 ? 7.823 -3.680 -15.883 1.00 84.56 86 HIS A O 1
ATOM 692 N N . VAL A 1 87 ? 5.905 -2.692 -15.274 1.00 84.12 87 VAL A N 1
ATOM 693 C CA . VAL A 1 87 ? 5.299 -3.844 -14.598 1.00 84.12 87 VAL A CA 1
ATOM 694 C C . VAL A 1 87 ? 3.935 -4.123 -15.223 1.00 84.12 87 VAL A C 1
ATOM 696 O O . VAL A 1 87 ? 2.943 -3.450 -14.941 1.00 84.12 87 VAL A O 1
ATOM 699 N N . SER A 1 88 ? 3.864 -5.156 -16.066 1.00 82.75 88 SER A N 1
ATOM 700 C CA . SER A 1 88 ? 2.634 -5.503 -16.805 1.00 82.75 88 SER A CA 1
ATOM 701 C C . SER A 1 88 ? 1.457 -5.852 -15.884 1.00 82.75 88 SER A C 1
ATOM 703 O O . SER A 1 88 ? 0.312 -5.541 -16.199 1.00 82.75 88 SER A O 1
ATOM 705 N N . ASN A 1 89 ? 1.740 -6.441 -14.719 1.00 84.94 89 ASN A N 1
ATOM 706 C CA . ASN A 1 89 ? 0.737 -6.844 -13.731 1.00 84.94 89 ASN A CA 1
ATOM 707 C C . ASN A 1 89 ? 0.608 -5.847 -12.569 1.00 84.94 89 ASN A C 1
ATOM 709 O O . ASN A 1 89 ? 0.149 -6.221 -11.493 1.00 84.94 89 ASN A O 1
ATOM 713 N N . PHE A 1 90 ? 1.010 -4.584 -12.761 1.00 84.00 90 PHE A N 1
ATOM 714 C CA . PHE A 1 90 ? 1.067 -3.579 -11.694 1.00 84.00 90 PHE A CA 1
ATOM 715 C C . PHE A 1 90 ? -0.220 -3.501 -10.862 1.00 84.00 90 PHE A C 1
ATOM 717 O O . PHE A 1 90 ? -0.177 -3.648 -9.645 1.00 84.00 90 PHE A O 1
ATOM 724 N N . ASP A 1 91 ? -1.366 -3.293 -11.519 1.00 81.50 91 ASP A N 1
ATOM 725 C CA . ASP A 1 91 ? -2.663 -3.134 -10.845 1.00 81.50 91 ASP A CA 1
ATOM 726 C C . ASP A 1 91 ? -3.044 -4.403 -10.057 1.00 81.50 91 ASP A C 1
ATOM 728 O O . ASP A 1 91 ? -3.575 -4.309 -8.953 1.00 81.50 91 ASP A O 1
ATOM 732 N N . GLU A 1 92 ? -2.729 -5.589 -10.586 1.00 86.44 92 GLU A N 1
ATOM 733 C CA . GLU A 1 92 ? -3.022 -6.863 -9.922 1.00 86.44 92 GLU A CA 1
ATOM 734 C C . GLU A 1 92 ? -2.116 -7.095 -8.706 1.00 86.44 92 GLU A C 1
ATOM 736 O O . GLU A 1 92 ? -2.607 -7.497 -7.653 1.00 86.44 92 GLU A O 1
ATOM 741 N N . ILE A 1 93 ? -0.819 -6.791 -8.820 1.00 87.38 93 ILE A N 1
ATOM 742 C CA . ILE A 1 93 ? 0.148 -6.910 -7.720 1.00 87.38 93 ILE A CA 1
ATOM 743 C C . ILE A 1 93 ? -0.227 -5.955 -6.593 1.00 87.38 93 ILE A C 1
ATOM 745 O O . ILE A 1 93 ? -0.375 -6.389 -5.455 1.00 87.38 93 ILE A O 1
ATOM 749 N N . VAL A 1 94 ? -0.451 -4.675 -6.913 1.00 84.12 94 VAL A N 1
ATOM 750 C CA . VAL A 1 94 ? -0.871 -3.662 -5.936 1.00 84.12 94 VAL A CA 1
ATOM 751 C C . VAL A 1 94 ? -2.143 -4.115 -5.235 1.00 84.12 94 VAL A C 1
ATOM 753 O O . VAL A 1 94 ? -2.184 -4.161 -4.008 1.00 84.12 94 VAL A O 1
ATOM 756 N N . LYS A 1 95 ? -3.167 -4.504 -6.001 1.00 83.56 95 LYS A N 1
ATOM 757 C CA . LYS A 1 95 ? -4.436 -4.956 -5.439 1.00 83.56 95 LYS A CA 1
ATOM 758 C C . LYS A 1 95 ? -4.239 -6.161 -4.517 1.00 83.56 95 LYS A C 1
ATOM 760 O O . LYS A 1 95 ? -4.684 -6.118 -3.377 1.00 83.56 95 LYS A O 1
ATOM 765 N N . LYS A 1 96 ? -3.531 -7.196 -4.970 1.00 87.62 96 LYS A N 1
ATOM 766 C CA . LYS A 1 96 ? -3.313 -8.425 -4.199 1.00 87.62 96 LYS A CA 1
ATOM 767 C C . LYS A 1 96 ? -2.517 -8.172 -2.921 1.00 87.62 96 LYS A C 1
ATOM 769 O O . LYS A 1 96 ? -2.878 -8.700 -1.877 1.00 87.62 96 LYS A O 1
ATOM 774 N N . THR A 1 97 ? -1.464 -7.358 -2.985 1.00 88.25 97 THR A N 1
ATOM 775 C CA . THR A 1 97 ? -0.662 -6.989 -1.811 1.00 88.25 97 THR A CA 1
ATOM 776 C C . THR A 1 97 ? -1.488 -6.213 -0.788 1.00 88.25 97 THR A C 1
ATOM 778 O O . THR A 1 97 ? -1.365 -6.462 0.409 1.00 88.25 97 THR A O 1
ATOM 781 N N . LEU A 1 98 ? -2.347 -5.297 -1.244 1.00 82.94 98 LEU A N 1
ATOM 782 C CA . LEU A 1 98 ? -3.227 -4.532 -0.363 1.00 82.94 98 LEU A CA 1
ATOM 783 C C . LEU A 1 98 ? -4.360 -5.384 0.218 1.00 82.94 98 LEU A C 1
ATOM 785 O O . LEU A 1 98 ? -4.675 -5.232 1.394 1.00 82.94 98 LEU A O 1
ATOM 789 N N . GLU A 1 99 ? -4.949 -6.292 -0.564 1.00 84.94 99 GLU A N 1
ATOM 790 C CA . GLU A 1 99 ? -5.960 -7.241 -0.081 1.00 84.94 99 GLU A CA 1
ATOM 791 C C . GLU A 1 99 ? -5.381 -8.181 0.984 1.00 84.94 99 GLU A C 1
ATOM 793 O O . GLU A 1 99 ? -5.998 -8.368 2.032 1.00 84.94 99 GLU A O 1
ATOM 798 N N . ASP A 1 100 ? -4.186 -8.729 0.753 1.00 87.50 100 ASP A N 1
ATOM 799 C CA . ASP A 1 100 ? -3.489 -9.588 1.716 1.00 87.50 100 ASP A CA 1
ATOM 800 C C . ASP A 1 100 ? -3.197 -8.827 3.019 1.00 87.50 100 ASP A C 1
ATOM 802 O O . ASP A 1 100 ? -3.560 -9.277 4.108 1.00 87.50 100 ASP A O 1
ATOM 806 N N . PHE A 1 101 ? -2.680 -7.599 2.899 1.00 85.81 101 PHE A N 1
ATOM 807 C CA . PHE A 1 101 ? -2.447 -6.724 4.045 1.00 85.81 101 PHE A CA 1
ATOM 808 C C . PHE A 1 101 ? -3.736 -6.381 4.803 1.00 85.81 101 PHE A C 1
ATOM 810 O O . PHE A 1 101 ? -3.752 -6.419 6.030 1.00 85.81 101 PHE A O 1
ATOM 817 N N . ALA A 1 102 ? -4.836 -6.089 4.106 1.00 81.44 102 ALA A N 1
ATOM 818 C CA . ALA A 1 102 ? -6.133 -5.841 4.730 1.00 81.44 102 ALA A CA 1
ATOM 819 C C . ALA A 1 102 ? -6.656 -7.061 5.496 1.00 81.44 102 ALA A C 1
ATOM 821 O O . ALA A 1 102 ? -7.201 -6.910 6.590 1.00 81.44 102 ALA A O 1
ATOM 822 N N . VAL A 1 103 ? -6.486 -8.270 4.957 1.00 84.62 103 VAL A N 1
ATOM 823 C CA . VAL A 1 103 ? -6.875 -9.506 5.649 1.00 84.62 103 VAL A CA 1
ATOM 824 C C . VAL A 1 103 ? -6.042 -9.700 6.916 1.00 84.62 103 VAL A C 1
ATOM 826 O O . VAL A 1 103 ? -6.617 -9.945 7.980 1.00 84.62 103 VAL A O 1
ATOM 829 N N . GLU A 1 104 ? -4.719 -9.543 6.836 1.00 83.56 104 GLU A N 1
ATOM 830 C CA . GLU A 1 104 ? -3.830 -9.621 8.002 1.00 83.56 104 GLU A CA 1
ATOM 831 C C . GLU A 1 104 ? -4.173 -8.563 9.053 1.00 83.56 104 GLU A C 1
ATOM 833 O O . GLU A 1 104 ? -4.230 -8.850 10.253 1.00 83.56 104 GLU A O 1
ATOM 838 N N . LEU A 1 105 ? -4.453 -7.339 8.608 1.00 79.69 105 LEU A N 1
ATOM 839 C CA . LEU A 1 105 ? -4.829 -6.251 9.491 1.00 79.69 105 LEU A CA 1
ATOM 840 C C . LEU A 1 105 ? -6.153 -6.546 10.190 1.00 79.69 105 LEU A C 1
ATOM 842 O O . LEU A 1 105 ? -6.245 -6.410 11.406 1.00 79.69 105 LEU A O 1
ATOM 846 N N . LYS A 1 106 ? -7.162 -7.019 9.453 1.00 78.12 106 LYS A N 1
ATOM 847 C CA . LYS A 1 106 ? -8.452 -7.415 10.021 1.00 78.12 106 LYS A CA 1
ATOM 848 C C . LYS A 1 106 ? -8.288 -8.503 11.073 1.00 78.12 106 LYS A C 1
ATOM 850 O O . LYS A 1 106 ? -8.905 -8.419 12.133 1.00 78.12 106 LYS A O 1
ATOM 855 N N . GLN A 1 107 ? -7.461 -9.511 10.803 1.00 80.25 107 GLN A N 1
ATOM 856 C CA . GLN A 1 107 ? -7.166 -10.573 11.765 1.00 80.25 107 GLN A CA 1
ATOM 857 C C . GLN A 1 107 ? -6.469 -10.022 13.008 1.00 80.25 107 GLN A C 1
ATOM 859 O O . GLN A 1 107 ? -6.863 -10.357 14.121 1.00 80.25 107 GLN A O 1
ATOM 864 N N . THR A 1 108 ? -5.493 -9.135 12.820 1.00 76.56 108 THR A N 1
ATOM 865 C CA . THR A 1 108 ? -4.752 -8.489 13.907 1.00 76.56 108 THR A CA 1
ATOM 866 C C . THR A 1 108 ? -5.689 -7.656 14.777 1.00 76.56 108 THR A C 1
ATOM 868 O O . THR A 1 108 ? -5.748 -7.860 15.983 1.00 76.56 108 THR A O 1
ATOM 871 N N . LEU A 1 109 ? -6.507 -6.790 14.177 1.00 72.88 109 LEU A N 1
ATOM 872 C CA . LEU A 1 109 ? -7.481 -5.966 14.895 1.00 72.88 109 LEU A CA 1
ATOM 873 C C . LEU A 1 109 ? -8.542 -6.819 15.602 1.00 72.88 109 LEU A C 1
ATOM 875 O O . LEU A 1 109 ? -8.889 -6.525 16.741 1.00 72.88 109 LEU A O 1
ATOM 879 N N . SER A 1 110 ? -8.996 -7.914 14.984 1.00 72.56 110 SER A N 1
ATOM 880 C CA . SER A 1 110 ? -9.959 -8.847 15.595 1.00 72.56 110 SER A CA 1
ATOM 881 C C . SER A 1 110 ? -9.389 -9.629 16.784 1.00 72.56 110 SER A C 1
ATOM 883 O O . SER A 1 110 ? -10.158 -10.187 17.553 1.00 72.56 110 SER A O 1
ATOM 885 N N . GLN A 1 111 ? -8.062 -9.724 16.921 1.00 65.12 111 GLN A N 1
ATOM 886 C CA . GLN A 1 111 ? -7.404 -10.324 18.092 1.00 65.12 111 GLN A CA 1
ATOM 887 C C . GLN A 1 111 ? -7.185 -9.312 19.225 1.00 65.12 111 GLN A C 1
ATOM 889 O O . GLN A 1 111 ? -6.942 -9.709 20.362 1.00 65.12 111 GLN A O 1
ATOM 894 N N . ILE A 1 112 ? -7.220 -8.016 18.907 1.00 61.56 112 ILE A N 1
ATOM 895 C CA . ILE A 1 112 ? -7.002 -6.918 19.858 1.00 61.56 112 ILE A CA 1
ATOM 896 C C . ILE A 1 112 ? -8.346 -6.361 20.379 1.00 61.56 112 ILE A C 1
ATOM 898 O O . ILE A 1 112 ? -8.369 -5.731 21.435 1.00 61.56 112 ILE A O 1
ATOM 902 N N . SER A 1 113 ? -9.445 -6.605 19.652 1.00 48.16 113 SER A N 1
ATOM 903 C CA . SER A 1 113 ? -10.833 -6.232 19.995 1.00 48.16 113 SER A CA 1
ATOM 904 C C . SER A 1 113 ? -11.511 -7.286 20.867 1.00 48.16 113 SER A C 1
ATOM 906 O O . SER A 1 113 ? -12.293 -6.889 21.759 1.00 48.16 113 SER A O 1
#

pLDDT: mean 73.69, std 11.52, range [32.03, 88.25]